Protein AF-A0A537PN33-F1 (afdb_monomer_lite)

pLDDT: mean 86.51, std 11.77, range [41.5, 96.56]

Radius of gyration: 16.03 Å; chains: 1; bounding box: 36×29×43 Å

Foldseek 3Di:
DVPVCVVVVVLVVLPVQDDPVCSVVSVVCVVVVVVVCVVCVCVVLVVCCVVPNPVVSVVVVVVVVVVVVVVCVVCVVVSVD

Sequence (81 aa):
MALNGTSSVLYGTVPELVAPERRQRAFSIFYTGGVGAGALAPVLYGLISDFADVRTMMLLVAAVVLVTLPLAWRLGPHLRA

Structure (mmCIF, N/CA/C/O backbone):
data_AF-A0A537PN33-F1
#
_entry.id   AF-A0A537PN33-F1
#
loop_
_atom_site.group_PDB
_atom_site.id
_atom_site.type_symbol
_atom_site.label_atom_id
_atom_site.label_alt_id
_atom_site.label_comp_id
_atom_site.label_asym_id
_atom_site.label_entity_id
_atom_site.label_seq_id
_atom_site.pdbx_PDB_ins_code
_atom_site.Cartn_x
_atom_site.Cartn_y
_atom_site.Cartn_z
_atom_site.occupancy
_atom_site.B_iso_or_equiv
_atom_site.auth_seq_id
_atom_site.auth_comp_id
_atom_site.auth_asym_id
_atom_site.auth_atom_id
_atom_site.pdbx_PDB_model_num
ATOM 1 N N . MET A 1 1 ? -3.323 20.969 1.172 1.00 41.50 1 MET A N 1
ATOM 2 C CA . MET A 1 1 ? -3.158 20.284 2.476 1.00 41.50 1 MET A CA 1
ATOM 3 C C . MET A 1 1 ? -4.399 19.448 2.837 1.00 41.50 1 MET A C 1
ATOM 5 O O . MET A 1 1 ? -4.861 19.514 3.961 1.00 41.50 1 MET A O 1
ATOM 9 N N . ALA A 1 2 ? -4.939 18.647 1.906 1.00 48.12 2 ALA A N 1
ATOM 10 C CA . ALA A 1 2 ? -6.115 17.793 2.158 1.00 48.12 2 ALA A CA 1
ATOM 11 C C . ALA A 1 2 ? -5.773 16.289 2.267 1.00 48.12 2 ALA A C 1
ATOM 13 O O . ALA A 1 2 ? -6.625 15.490 2.627 1.00 48.12 2 ALA A O 1
ATOM 14 N N . LEU A 1 3 ? -4.522 15.905 1.966 1.00 56.38 3 LEU A N 1
ATOM 15 C CA . LEU A 1 3 ? -4.036 14.515 2.014 1.00 56.38 3 LEU A CA 1
ATOM 16 C C . LEU A 1 3 ? -3.067 14.244 3.180 1.00 56.38 3 LEU A C 1
ATOM 18 O O . LEU A 1 3 ? -2.717 13.097 3.437 1.00 56.38 3 LEU A O 1
ATOM 22 N N . ASN A 1 4 ? -2.646 15.283 3.908 1.00 53.03 4 ASN A N 1
ATOM 23 C CA . ASN A 1 4 ? -1.888 15.122 5.148 1.00 53.03 4 ASN A CA 1
ATOM 24 C C . ASN A 1 4 ? -2.886 14.809 6.267 1.00 53.03 4 ASN A C 1
ATOM 26 O O . ASN A 1 4 ? -3.553 15.709 6.764 1.00 53.03 4 ASN A O 1
ATOM 30 N N . GLY A 1 5 ? -3.047 13.525 6.587 1.00 64.62 5 GLY A N 1
ATOM 31 C CA . GLY A 1 5 ? -4.023 13.039 7.572 1.00 64.62 5 GLY A CA 1
ATOM 32 C C . GLY A 1 5 ? -4.611 11.660 7.255 1.00 64.62 5 GLY A C 1
ATOM 33 O O . GLY A 1 5 ? -5.200 11.038 8.134 1.00 64.62 5 GLY A O 1
ATOM 34 N N . THR A 1 6 ? -4.408 11.136 6.039 1.00 77.62 6 THR A N 1
ATOM 35 C CA . THR A 1 6 ? -4.880 9.795 5.640 1.00 77.62 6 THR A CA 1
ATOM 36 C C . THR A 1 6 ? -4.262 8.688 6.490 1.00 77.62 6 THR A C 1
ATOM 38 O O . THR A 1 6 ? -4.970 7.778 6.909 1.00 77.62 6 THR A O 1
ATOM 41 N N . SER A 1 7 ? -2.976 8.799 6.832 1.00 75.44 7 SER A N 1
ATOM 42 C CA . SER A 1 7 ? -2.309 7.861 7.739 1.00 75.44 7 SER A CA 1
ATOM 43 C C . SER A 1 7 ? -2.983 7.821 9.111 1.00 75.44 7 SER A C 1
ATOM 45 O O . SER A 1 7 ? -3.228 6.741 9.635 1.00 75.44 7 SER A O 1
ATOM 47 N N . SER A 1 8 ? -3.345 8.977 9.676 1.00 79.38 8 SER A N 1
ATOM 48 C CA . SER A 1 8 ? -4.012 9.050 10.983 1.00 79.38 8 SER A CA 1
ATOM 49 C C . SER A 1 8 ? -5.393 8.398 10.959 1.00 79.38 8 SER A C 1
ATOM 51 O O . SER A 1 8 ? -5.737 7.685 11.895 1.00 79.38 8 SER A O 1
ATOM 53 N N . VAL A 1 9 ? -6.155 8.580 9.874 1.00 79.69 9 VAL A N 1
ATOM 54 C CA . VAL A 1 9 ? -7.444 7.894 9.679 1.00 79.69 9 VAL A CA 1
ATOM 55 C C . VAL A 1 9 ? -7.238 6.381 9.588 1.00 79.69 9 VAL A C 1
ATOM 57 O O . VAL A 1 9 ? -7.915 5.624 10.276 1.00 79.69 9 VAL A O 1
ATOM 60 N N . LEU A 1 10 ? -6.262 5.926 8.798 1.00 80.44 10 LEU A N 1
ATOM 61 C CA . LEU A 1 10 ? -5.974 4.499 8.653 1.00 80.44 10 LEU A CA 1
ATOM 62 C C . LEU A 1 10 ? -5.557 3.861 9.986 1.00 80.44 10 LEU A C 1
ATOM 64 O O . LEU A 1 10 ? -6.111 2.833 10.363 1.00 80.44 10 LEU A O 1
ATOM 68 N N . TYR A 1 11 ? -4.660 4.488 10.747 1.00 78.00 11 TYR A N 1
ATOM 69 C CA . TYR A 1 11 ? -4.270 3.979 12.065 1.00 78.00 11 TYR A CA 1
ATOM 70 C C . TYR A 1 11 ? -5.411 4.040 13.090 1.00 78.00 11 TYR A C 1
ATOM 72 O O . TYR A 1 11 ? -5.537 3.123 13.899 1.00 78.00 11 TYR A O 1
ATOM 80 N N . GLY A 1 12 ? -6.251 5.080 13.041 1.00 79.12 12 GLY A N 1
ATOM 81 C CA . GLY A 1 12 ? -7.412 5.246 13.920 1.00 79.12 12 GLY A CA 1
ATOM 82 C C . GLY A 1 12 ? -8.510 4.204 13.692 1.00 79.12 12 GLY A C 1
ATOM 83 O O . GLY A 1 12 ? -9.122 3.750 14.652 1.00 79.12 12 GLY A O 1
ATOM 84 N N . THR A 1 13 ? -8.693 3.737 12.453 1.00 81.06 13 THR A N 1
ATOM 85 C CA . THR A 1 13 ? -9.731 2.736 12.130 1.00 81.06 13 THR A CA 1
ATOM 86 C C . THR A 1 13 ? -9.425 1.316 12.621 1.00 81.06 13 THR A C 1
ATOM 88 O O . THR A 1 13 ? -10.344 0.567 12.946 1.00 81.06 13 THR A O 1
ATOM 91 N N . VAL A 1 14 ? -8.154 0.914 12.730 1.00 80.69 14 VAL A N 1
ATOM 92 C CA . VAL A 1 14 ? -7.771 -0.436 13.201 1.00 80.69 14 VAL A CA 1
ATOM 93 C C . VAL A 1 14 ? -8.357 -0.781 14.585 1.00 80.69 14 VAL A C 1
ATOM 95 O O . VAL A 1 14 ? -8.942 -1.856 14.728 1.00 80.69 14 VAL A O 1
ATOM 98 N N . PRO A 1 15 ? -8.234 0.073 15.620 1.00 78.81 15 PRO A N 1
ATOM 99 C CA . PRO A 1 15 ? -8.819 -0.193 16.929 1.00 78.81 15 PRO A CA 1
ATOM 100 C C . PRO A 1 15 ? -10.335 0.029 17.000 1.00 78.81 15 PRO A C 1
ATOM 102 O O . PRO A 1 15 ? -10.955 -0.550 17.895 1.00 78.81 15 PRO A O 1
ATOM 105 N N . GLU A 1 16 ? -10.913 0.835 16.102 1.00 81.50 16 GLU A N 1
ATOM 106 C CA . GLU A 1 16 ? -12.363 1.073 15.999 1.00 81.50 16 GLU A CA 1
ATOM 107 C C . GLU A 1 16 ? -13.107 -0.146 15.436 1.00 81.50 16 GLU A C 1
ATOM 109 O O . GLU A 1 16 ? -14.215 -0.444 15.867 1.00 81.50 16 GLU A O 1
ATOM 114 N N . LEU A 1 17 ? -12.477 -0.888 14.520 1.00 81.88 17 LEU A N 1
ATOM 115 C CA . LEU A 1 17 ? -13.089 -2.023 13.818 1.00 81.88 17 LEU A CA 1
ATOM 116 C C . LEU A 1 17 ? -12.842 -3.387 14.487 1.00 81.88 17 LEU A C 1
ATOM 118 O O . LEU A 1 17 ? -13.293 -4.417 13.985 1.00 81.88 17 LEU A O 1
ATOM 122 N N . VAL A 1 18 ? -12.089 -3.435 15.590 1.00 85.69 18 VAL A N 1
ATOM 123 C CA . VAL A 1 18 ? -11.646 -4.692 16.211 1.00 85.69 18 VAL A CA 1
ATOM 124 C C . VAL A 1 18 ? -11.900 -4.682 17.715 1.00 85.69 18 VAL A C 1
ATOM 126 O O . VAL A 1 18 ? -11.556 -3.726 18.411 1.00 85.69 18 VAL A O 1
ATOM 129 N N . ALA A 1 19 ? -12.449 -5.793 18.222 1.00 85.25 19 ALA A N 1
ATOM 130 C CA . ALA A 1 19 ? -12.676 -6.011 19.650 1.00 85.25 19 ALA A CA 1
ATOM 131 C C . ALA A 1 19 ? -11.392 -5.779 20.484 1.00 85.25 19 ALA A C 1
ATOM 133 O O . ALA A 1 19 ? -10.295 -6.120 20.011 1.00 85.25 19 ALA A O 1
ATOM 134 N N . PRO A 1 20 ? -11.497 -5.226 21.710 1.00 81.81 20 PRO A N 1
ATOM 135 C CA . PRO A 1 20 ? -10.343 -4.829 22.522 1.00 81.81 20 PRO A CA 1
ATOM 136 C C . PRO A 1 20 ? -9.283 -5.926 22.680 1.00 81.81 20 PRO A C 1
ATOM 138 O O . PRO A 1 20 ? -8.088 -5.652 22.572 1.00 81.81 20 PRO A O 1
ATOM 141 N N . GLU A 1 21 ? -9.710 -7.179 22.830 1.00 87.31 21 GLU A N 1
ATOM 142 C CA . GLU A 1 21 ? -8.858 -8.349 23.073 1.00 87.31 21 GLU A CA 1
ATOM 143 C C . GLU A 1 21 ? -8.002 -8.718 21.850 1.00 87.31 21 GLU A C 1
ATOM 145 O O . GLU A 1 21 ? -6.976 -9.386 21.969 1.00 87.31 21 GLU A O 1
ATOM 150 N N . ARG A 1 22 ? -8.405 -8.288 20.646 1.00 87.31 22 ARG A N 1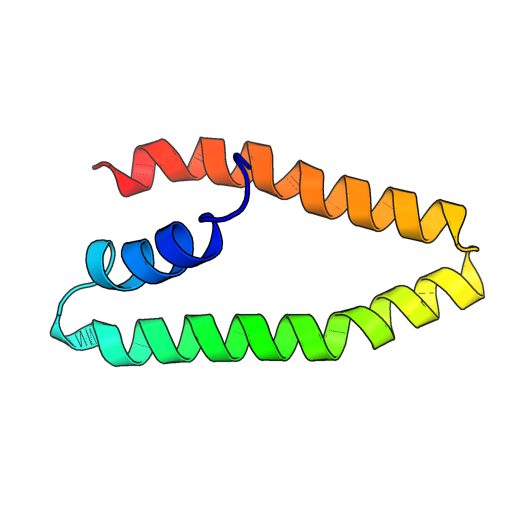
ATOM 151 C CA . ARG A 1 22 ? -7.738 -8.616 19.372 1.00 87.31 22 ARG A CA 1
ATOM 152 C C . ARG A 1 22 ? -6.973 -7.443 18.765 1.00 87.31 22 ARG A C 1
ATOM 154 O O . ARG A 1 22 ? -6.304 -7.613 17.743 1.00 87.31 22 ARG A O 1
ATOM 161 N N . ARG A 1 23 ? -7.031 -6.268 19.390 1.00 87.31 23 ARG A N 1
ATOM 162 C CA . ARG A 1 23 ? -6.487 -5.011 18.869 1.00 87.31 23 ARG A CA 1
ATOM 163 C C . ARG A 1 23 ? -4.973 -5.063 18.637 1.00 87.31 23 ARG A C 1
ATOM 165 O O . ARG A 1 23 ? -4.510 -4.674 17.570 1.00 87.31 23 ARG A O 1
ATOM 172 N N . GLN A 1 24 ? -4.209 -5.642 19.569 1.00 88.75 24 GLN A N 1
ATOM 173 C CA . GLN A 1 24 ? -2.756 -5.825 19.415 1.00 88.75 24 GLN A CA 1
ATOM 174 C C . GLN A 1 24 ? -2.405 -6.666 18.177 1.00 88.75 24 GLN A C 1
ATOM 176 O O . GLN A 1 24 ? -1.496 -6.321 17.424 1.00 88.75 24 GLN A O 1
ATOM 181 N N . ARG A 1 25 ? -3.151 -7.751 17.934 1.00 89.88 25 ARG A N 1
ATOM 182 C CA . ARG A 1 25 ? -2.959 -8.609 16.756 1.00 89.88 25 ARG A CA 1
ATOM 183 C C . ARG A 1 25 ? -3.372 -7.906 15.461 1.00 89.88 25 ARG A C 1
ATOM 185 O O . ARG A 1 25 ? -2.737 -8.102 14.433 1.00 89.88 25 ARG A O 1
ATOM 192 N N . ALA A 1 26 ? -4.430 -7.102 15.489 1.00 90.12 26 ALA A N 1
ATOM 193 C CA . ALA A 1 26 ? -4.833 -6.323 14.322 1.00 90.12 26 ALA A CA 1
ATOM 194 C C . ALA A 1 26 ? -3.773 -5.278 13.947 1.00 90.12 26 ALA A C 1
ATOM 196 O O . ALA A 1 26 ? -3.417 -5.166 12.775 1.00 90.12 26 ALA A O 1
ATOM 197 N N . PHE A 1 27 ? -3.200 -4.586 14.937 1.00 89.50 27 PHE A N 1
ATOM 198 C CA . PHE A 1 27 ? -2.087 -3.666 14.710 1.00 89.50 27 PHE A CA 1
ATOM 199 C C . PHE A 1 27 ? -0.854 -4.368 14.148 1.00 89.50 27 PHE A C 1
ATOM 201 O O . PHE A 1 27 ? -0.257 -3.854 13.203 1.00 89.50 27 PHE A O 1
ATOM 208 N N . SER A 1 28 ? -0.480 -5.539 14.674 1.00 91.44 28 SER A N 1
ATOM 209 C CA . SER A 1 28 ? 0.683 -6.259 14.146 1.00 91.44 28 SER A CA 1
ATOM 210 C C . SER A 1 28 ? 0.483 -6.649 12.682 1.00 91.44 28 SER A C 1
ATOM 212 O O . SER A 1 28 ? 1.365 -6.402 11.868 1.00 91.44 28 SER A O 1
ATOM 214 N N . ILE A 1 29 ? -0.698 -7.153 12.311 1.00 93.19 29 ILE A N 1
ATOM 215 C CA . ILE A 1 29 ? -1.025 -7.471 10.914 1.00 93.19 29 ILE A CA 1
ATOM 216 C C . ILE A 1 29 ? -0.963 -6.215 10.035 1.00 93.19 29 ILE A C 1
ATOM 218 O O . ILE A 1 29 ? -0.353 -6.257 8.967 1.00 93.19 29 ILE A O 1
ATOM 222 N N . PHE A 1 30 ? -1.553 -5.101 10.482 1.00 89.75 30 PHE A N 1
ATOM 223 C CA . PHE A 1 30 ? -1.562 -3.843 9.732 1.00 89.75 30 PHE A CA 1
ATOM 224 C C . PHE A 1 30 ? -0.140 -3.337 9.449 1.00 89.75 30 PHE A C 1
ATOM 226 O O . PHE A 1 30 ? 0.216 -3.077 8.299 1.00 89.75 30 PHE A O 1
ATOM 233 N N . TYR A 1 31 ? 0.698 -3.248 10.486 1.00 90.06 31 TYR A N 1
ATOM 234 C CA . TYR A 1 31 ? 2.065 -2.750 10.349 1.00 90.06 31 TYR A CA 1
ATOM 235 C C . TYR A 1 31 ? 2.965 -3.712 9.573 1.00 90.06 31 TYR A C 1
ATOM 237 O O . TYR A 1 31 ? 3.693 -3.269 8.686 1.00 90.06 31 TYR A O 1
ATOM 245 N N . THR A 1 32 ? 2.902 -5.019 9.847 1.00 93.88 32 THR A N 1
ATOM 246 C CA . THR A 1 32 ? 3.682 -6.012 9.096 1.00 93.88 32 THR A CA 1
ATOM 247 C C . THR A 1 32 ? 3.300 -6.007 7.620 1.00 93.88 32 THR A C 1
ATOM 249 O O . THR A 1 32 ? 4.185 -6.035 6.768 1.00 93.88 32 THR A O 1
ATOM 252 N N . GLY A 1 33 ? 2.005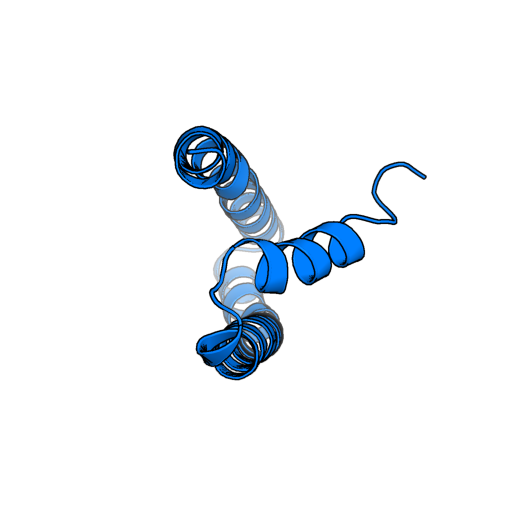 -5.911 7.305 1.00 93.75 33 GLY A N 1
ATOM 253 C CA . GLY A 1 33 ? 1.529 -5.800 5.928 1.00 93.75 33 GLY A CA 1
ATOM 254 C C . GLY A 1 33 ? 2.055 -4.546 5.231 1.00 93.75 33 GLY A C 1
ATOM 255 O O . GLY A 1 33 ? 2.593 -4.645 4.132 1.00 93.75 33 GLY A O 1
ATOM 256 N N . GLY A 1 34 ? 1.966 -3.381 5.882 1.00 90.88 34 GLY A N 1
ATOM 257 C CA . GLY A 1 34 ? 2.456 -2.117 5.325 1.00 90.88 34 GLY A CA 1
ATOM 258 C C . GLY A 1 34 ? 3.965 -2.116 5.069 1.00 90.88 34 GLY A C 1
ATOM 259 O O . GLY A 1 34 ? 4.408 -1.745 3.983 1.00 90.88 34 GLY A O 1
ATOM 260 N N . VAL A 1 35 ? 4.757 -2.590 6.035 1.00 93.62 35 VAL A N 1
ATOM 261 C CA . VAL A 1 35 ? 6.217 -2.703 5.889 1.00 93.62 35 VAL A CA 1
ATOM 262 C C . VAL A 1 35 ? 6.583 -3.718 4.808 1.00 93.62 35 VAL A C 1
ATOM 264 O O . VAL A 1 35 ? 7.413 -3.422 3.952 1.00 93.62 35 VAL A O 1
ATOM 267 N N . GLY A 1 36 ? 5.941 -4.889 4.800 1.00 95.94 36 GLY A N 1
ATOM 268 C CA . GLY A 1 36 ? 6.176 -5.917 3.788 1.00 95.94 36 GLY A CA 1
ATOM 269 C C . GLY A 1 36 ? 5.844 -5.429 2.378 1.00 95.94 36 GLY A C 1
ATOM 270 O O . GLY A 1 36 ? 6.644 -5.602 1.463 1.00 95.94 36 GLY A O 1
ATOM 271 N N . ALA A 1 37 ? 4.712 -4.742 2.204 1.00 94.00 37 ALA A N 1
ATOM 272 C CA . ALA A 1 37 ? 4.344 -4.134 0.929 1.00 94.00 37 ALA A CA 1
ATOM 273 C C . ALA A 1 37 ? 5.353 -3.060 0.495 1.00 94.00 37 ALA A C 1
ATOM 275 O O . ALA A 1 37 ? 5.773 -3.051 -0.660 1.00 94.00 37 ALA A O 1
ATOM 276 N N . GLY A 1 38 ? 5.791 -2.198 1.420 1.00 92.62 38 GLY A N 1
ATOM 277 C CA . GLY A 1 38 ? 6.812 -1.182 1.155 1.00 92.62 38 GLY A CA 1
ATOM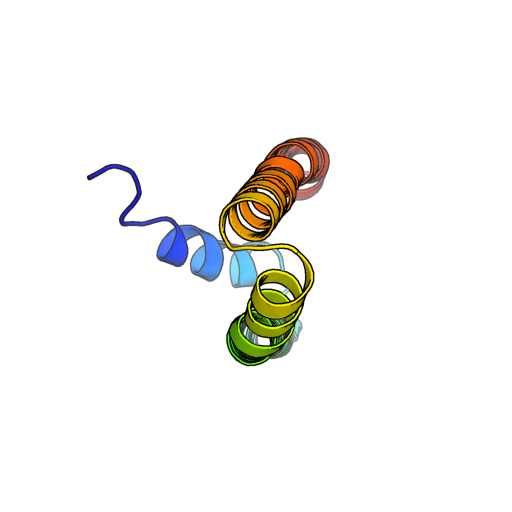 278 C C . GLY A 1 38 ? 8.172 -1.770 0.769 1.00 92.62 38 GLY A C 1
ATOM 279 O O . GLY A 1 38 ? 8.850 -1.212 -0.086 1.00 92.62 38 GLY A O 1
ATOM 280 N N . ALA A 1 39 ? 8.550 -2.914 1.343 1.00 96.31 39 ALA A N 1
ATOM 281 C CA . ALA A 1 39 ? 9.783 -3.617 0.997 1.00 96.31 39 ALA A CA 1
ATOM 282 C C . ALA A 1 39 ? 9.700 -4.327 -0.366 1.00 96.31 39 ALA A C 1
ATOM 284 O O . ALA A 1 39 ? 10.678 -4.355 -1.110 1.00 96.31 39 ALA A O 1
ATOM 285 N N . LEU A 1 40 ? 8.536 -4.888 -0.711 1.00 96.56 40 LEU A N 1
ATOM 286 C CA . LEU A 1 40 ? 8.332 -5.609 -1.971 1.00 96.56 40 LEU A CA 1
ATOM 287 C C . LEU A 1 40 ? 8.108 -4.681 -3.168 1.00 96.56 40 LEU A C 1
ATOM 289 O O . LEU A 1 40 ? 8.513 -5.020 -4.280 1.00 96.56 40 LEU A O 1
ATOM 293 N N . ALA A 1 41 ? 7.474 -3.523 -2.964 1.00 94.75 41 ALA A N 1
ATOM 294 C CA . ALA A 1 41 ? 7.090 -2.628 -4.052 1.00 94.75 41 ALA A CA 1
ATOM 295 C C . ALA A 1 41 ? 8.273 -2.207 -4.948 1.00 94.75 41 ALA A C 1
ATOM 297 O O . ALA A 1 41 ? 8.141 -2.369 -6.159 1.00 94.75 41 ALA A O 1
ATOM 298 N N . PRO A 1 42 ? 9.438 -1.757 -4.433 1.00 93.44 42 PRO A N 1
ATOM 299 C CA . PRO A 1 42 ? 10.576 -1.394 -5.278 1.00 93.44 42 PRO A CA 1
ATOM 300 C C . PRO A 1 42 ? 11.095 -2.560 -6.118 1.00 93.44 42 PRO A C 1
ATOM 302 O O . PRO A 1 42 ? 11.464 -2.360 -7.268 1.00 93.44 42 PRO A O 1
ATOM 305 N N . VAL A 1 43 ? 11.095 -3.778 -5.568 1.00 95.94 43 VAL A N 1
ATOM 306 C CA . VAL A 1 43 ? 11.567 -4.974 -6.279 1.00 95.94 43 VAL A CA 1
ATOM 307 C C . VAL A 1 43 ? 10.616 -5.317 -7.421 1.00 95.94 43 VAL A C 1
ATOM 309 O O . VAL A 1 43 ? 11.044 -5.443 -8.563 1.00 95.94 43 VAL A O 1
ATOM 312 N N . LEU A 1 44 ? 9.318 -5.430 -7.133 1.00 94.94 44 LEU A N 1
ATOM 313 C CA . LEU A 1 44 ? 8.319 -5.798 -8.138 1.00 94.94 44 LEU A CA 1
ATOM 314 C C . LEU A 1 44 ? 8.209 -4.738 -9.233 1.00 94.94 44 LEU A C 1
ATOM 316 O O . LEU A 1 44 ? 8.213 -5.053 -10.418 1.00 94.94 44 LEU A O 1
ATOM 320 N N . TYR A 1 45 ? 8.125 -3.475 -8.830 1.00 94.06 45 TYR A N 1
ATOM 321 C CA . TYR A 1 45 ? 7.935 -2.366 -9.750 1.00 94.06 45 TYR A CA 1
ATOM 322 C C . TYR A 1 45 ? 9.215 -1.981 -10.494 1.00 94.06 45 TYR A C 1
ATOM 324 O O . TYR A 1 45 ? 9.147 -1.625 -11.667 1.00 94.06 45 TYR A O 1
ATOM 332 N N . GLY A 1 46 ? 10.382 -2.122 -9.863 1.00 93.56 46 GLY A N 1
ATOM 333 C CA . GLY A 1 46 ? 11.673 -1.990 -10.537 1.00 93.56 46 GLY A CA 1
ATOM 334 C C . GLY A 1 46 ? 11.822 -3.027 -11.646 1.00 93.56 46 GLY A C 1
ATOM 335 O O . GLY A 1 46 ? 12.026 -2.654 -12.795 1.00 93.56 46 GLY A O 1
ATOM 336 N N . LEU A 1 47 ? 11.574 -4.307 -11.342 1.00 95.62 47 LEU A N 1
ATOM 337 C CA . LEU A 1 47 ? 11.636 -5.378 -12.342 1.00 95.62 47 LEU A CA 1
ATOM 338 C C . LEU A 1 47 ? 10.677 -5.131 -13.514 1.00 95.62 47 LEU A C 1
ATOM 340 O O . LEU A 1 47 ? 11.072 -5.244 -14.670 1.00 95.62 47 LEU A O 1
ATOM 344 N N . ILE A 1 48 ? 9.421 -4.765 -13.243 1.00 93.88 48 ILE A N 1
ATOM 345 C CA . ILE A 1 48 ? 8.453 -4.465 -14.311 1.00 93.88 48 ILE A CA 1
ATOM 346 C C . ILE A 1 48 ? 8.918 -3.273 -15.157 1.00 93.88 48 ILE A C 1
ATOM 348 O O . ILE A 1 48 ? 8.781 -3.313 -16.379 1.00 93.88 48 ILE A O 1
ATOM 352 N N . SER A 1 49 ? 9.482 -2.236 -14.533 1.00 94.12 49 SER A N 1
ATOM 353 C CA . SER A 1 49 ? 10.036 -1.085 -15.249 1.00 94.12 49 SER A CA 1
ATOM 354 C C . SER A 1 49 ? 11.202 -1.477 -16.155 1.00 94.12 49 SER A C 1
ATOM 356 O O . SER A 1 49 ? 11.280 -0.977 -17.274 1.00 94.12 49 SER A O 1
ATOM 358 N N . ASP A 1 50 ? 12.073 -2.379 -15.703 1.00 94.19 50 ASP A N 1
ATOM 359 C CA . ASP A 1 50 ? 13.224 -2.842 -16.483 1.00 94.19 50 ASP A CA 1
ATOM 360 C C . ASP A 1 50 ? 12.787 -3.635 -17.729 1.00 94.19 50 ASP A C 1
ATOM 362 O O . ASP A 1 50 ? 13.406 -3.519 -18.786 1.00 94.19 50 ASP A O 1
ATOM 366 N N . PHE A 1 51 ? 11.697 -4.410 -17.638 1.00 94.50 51 PHE A N 1
ATOM 367 C CA . PHE A 1 51 ? 11.180 -5.203 -18.764 1.00 94.50 51 PHE A CA 1
ATOM 368 C C . PHE A 1 51 ? 10.241 -4.438 -19.709 1.00 94.50 51 PHE A C 1
ATOM 370 O O . PHE A 1 51 ? 10.203 -4.747 -20.900 1.00 94.50 51 PHE A O 1
ATOM 377 N N . ALA A 1 52 ? 9.440 -3.499 -19.196 1.00 91.31 52 ALA A N 1
ATOM 378 C CA . ALA A 1 52 ? 8.311 -2.899 -19.921 1.00 91.31 52 ALA A CA 1
ATOM 379 C C . ALA A 1 52 ? 8.354 -1.362 -20.027 1.00 91.31 52 ALA A C 1
ATOM 381 O O . ALA A 1 52 ? 7.393 -0.770 -20.527 1.00 91.31 52 ALA A O 1
ATOM 382 N N . ASP A 1 53 ? 9.448 -0.734 -19.589 1.00 92.06 53 ASP A N 1
ATOM 383 C CA . ASP A 1 53 ? 9.664 0.716 -19.503 1.00 92.06 53 ASP A CA 1
ATOM 384 C C . ASP A 1 53 ? 8.850 1.441 -18.405 1.00 92.06 53 ASP A C 1
ATOM 386 O O . ASP A 1 53 ? 7.795 0.999 -17.931 1.00 92.06 53 ASP A O 1
ATOM 390 N N . VAL A 1 54 ? 9.352 2.613 -18.000 1.00 93.88 54 VAL A N 1
ATOM 391 C CA . VAL A 1 54 ? 8.822 3.440 -16.903 1.00 93.88 54 VAL A CA 1
ATOM 392 C C . VAL A 1 54 ? 7.365 3.841 -17.136 1.00 93.88 54 VAL A C 1
ATOM 394 O O . VAL A 1 54 ? 6.572 3.889 -16.191 1.00 93.88 54 VAL A O 1
ATOM 397 N N . ARG A 1 55 ? 6.968 4.122 -18.386 1.00 95.62 55 ARG A N 1
ATOM 398 C CA . ARG A 1 55 ? 5.583 4.519 -18.690 1.00 95.62 55 ARG A CA 1
ATOM 399 C C . ARG A 1 55 ? 4.587 3.416 -18.338 1.00 95.62 55 ARG A C 1
ATOM 401 O O . ARG A 1 55 ? 3.562 3.702 -17.718 1.00 95.62 55 ARG A O 1
ATOM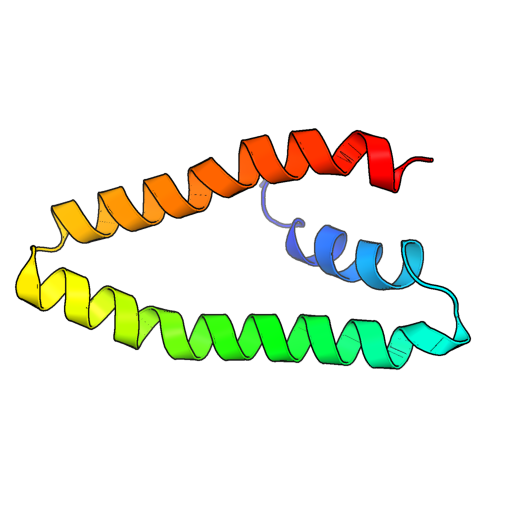 408 N N . THR A 1 56 ? 4.879 2.177 -18.727 1.00 93.94 56 THR A N 1
ATOM 409 C CA . THR A 1 56 ? 4.014 1.020 -18.458 1.00 93.94 56 THR A CA 1
ATOM 410 C C . THR A 1 56 ? 3.915 0.766 -16.961 1.00 93.94 56 THR A C 1
ATOM 412 O O . THR A 1 56 ? 2.820 0.563 -16.435 1.00 93.94 56 THR A O 1
ATOM 415 N N . MET A 1 57 ? 5.044 0.875 -16.258 1.00 95.50 57 MET A N 1
ATOM 416 C CA . MET A 1 57 ? 5.101 0.766 -14.807 1.00 95.50 57 MET A CA 1
ATOM 417 C C . MET A 1 57 ? 4.204 1.814 -14.128 1.00 95.50 57 MET A C 1
ATOM 419 O O . MET A 1 57 ? 3.330 1.477 -13.333 1.00 95.50 57 MET A O 1
ATOM 423 N N . MET A 1 58 ? 4.321 3.089 -14.499 1.00 96.00 58 MET A N 1
ATOM 424 C CA . MET A 1 58 ? 3.490 4.157 -13.928 1.00 96.00 58 MET A CA 1
ATOM 425 C C . MET A 1 58 ? 1.987 3.944 -14.168 1.00 96.00 58 MET A C 1
ATOM 427 O O . MET A 1 58 ? 1.183 4.191 -13.266 1.00 96.00 58 MET A O 1
ATOM 431 N N . LEU A 1 59 ? 1.597 3.447 -15.348 1.00 96.44 59 LEU A N 1
ATOM 432 C CA . LEU A 1 59 ? 0.204 3.081 -15.632 1.00 96.44 59 LEU A CA 1
ATOM 433 C C . LEU A 1 59 ? -0.274 1.920 -14.752 1.00 96.44 59 LEU A C 1
ATOM 435 O O . LEU A 1 59 ? -1.406 1.950 -14.270 1.00 96.44 59 LEU A O 1
ATOM 439 N N . LEU A 1 60 ? 0.587 0.934 -14.492 1.00 95.00 60 LEU A N 1
ATOM 440 C CA . LEU A 1 60 ? 0.288 -0.166 -13.579 1.00 95.00 60 LEU A CA 1
ATOM 441 C C . LEU A 1 60 ? 0.092 0.335 -12.143 1.00 95.00 60 LEU A C 1
ATOM 443 O O . LEU A 1 60 ? -0.903 -0.028 -11.518 1.00 95.00 60 LEU A O 1
ATOM 447 N N . VAL A 1 61 ? 0.969 1.211 -11.633 1.00 95.25 61 VAL A N 1
ATOM 448 C CA . VAL A 1 61 ? 0.774 1.830 -10.305 1.00 95.25 61 VAL A CA 1
ATOM 449 C C . VAL A 1 61 ? -0.558 2.572 -10.254 1.00 95.25 61 VAL A C 1
ATOM 451 O O . VAL A 1 61 ? -1.324 2.391 -9.308 1.00 95.25 61 VAL A O 1
ATOM 454 N N . ALA A 1 62 ? -0.861 3.379 -11.274 1.00 96.06 62 ALA A N 1
ATOM 455 C CA . ALA A 1 62 ? -2.115 4.119 -11.343 1.00 96.06 62 ALA A CA 1
ATOM 456 C C . ALA A 1 62 ? -3.328 3.177 -11.321 1.00 96.06 62 ALA A C 1
ATOM 458 O O . ALA A 1 62 ? -4.266 3.411 -10.561 1.00 96.06 62 ALA A O 1
ATOM 459 N N . ALA A 1 63 ? -3.294 2.084 -12.086 1.00 95.88 63 ALA A N 1
ATOM 460 C CA . ALA A 1 63 ? -4.351 1.078 -12.087 1.00 95.88 63 ALA A CA 1
ATOM 461 C C . ALA A 1 63 ? -4.525 0.423 -10.706 1.00 95.88 63 ALA A C 1
ATOM 463 O O . ALA A 1 63 ? -5.647 0.342 -10.208 1.00 95.88 63 ALA A O 1
ATOM 464 N N . VAL A 1 64 ? -3.429 0.025 -10.048 1.00 94.88 64 VAL A N 1
ATOM 465 C CA . VAL A 1 64 ? -3.459 -0.556 -8.692 1.00 94.88 64 VAL A CA 1
ATOM 466 C C . VAL A 1 64 ? -4.061 0.425 -7.685 1.00 94.88 64 VAL A C 1
ATOM 468 O O . VAL A 1 64 ? -4.923 0.044 -6.894 1.00 94.88 64 VAL A O 1
ATOM 471 N N . VAL A 1 65 ? -3.670 1.702 -7.738 1.00 93.94 65 VAL A N 1
ATOM 472 C CA . VAL A 1 65 ? -4.239 2.747 -6.875 1.00 93.94 65 VAL A CA 1
ATOM 473 C C . VAL A 1 65 ? -5.729 2.939 -7.159 1.00 93.94 65 VAL A C 1
ATOM 475 O O . VAL A 1 65 ? -6.520 3.004 -6.221 1.00 93.94 65 VAL A O 1
ATOM 478 N N . LEU A 1 66 ? -6.148 2.974 -8.425 1.00 95.50 66 LEU A N 1
ATOM 479 C CA . LEU A 1 66 ? -7.556 3.141 -8.789 1.00 95.50 66 LEU A CA 1
ATOM 480 C C . LEU A 1 66 ? -8.432 1.977 -8.320 1.00 95.50 66 LEU A C 1
ATOM 482 O O . LEU A 1 66 ? -9.567 2.220 -7.925 1.00 95.50 66 LEU A O 1
ATOM 486 N N . VAL A 1 67 ? -7.912 0.745 -8.282 1.00 95.44 67 VAL A N 1
ATOM 487 C CA . VAL A 1 67 ? -8.619 -0.431 -7.734 1.00 95.44 67 VAL A CA 1
ATOM 488 C C . VAL A 1 67 ? -8.953 -0.268 -6.244 1.00 95.44 67 VAL A C 1
ATOM 490 O O . VAL A 1 67 ? -9.939 -0.838 -5.773 1.00 95.44 67 VAL A O 1
ATOM 493 N N . THR A 1 68 ? -8.215 0.559 -5.495 1.00 90.62 68 THR A N 1
ATOM 494 C CA . THR A 1 68 ? -8.534 0.823 -4.079 1.00 90.62 68 THR A CA 1
ATOM 495 C C . THR A 1 68 ? -9.862 1.566 -3.897 1.00 90.62 68 THR A C 1
ATOM 497 O O . THR A 1 68 ? -10.546 1.349 -2.897 1.00 90.62 68 THR A O 1
ATOM 500 N N . LEU A 1 69 ? -10.280 2.376 -4.878 1.00 91.56 69 LEU A N 1
ATOM 501 C CA . LEU A 1 69 ? -11.515 3.164 -4.824 1.00 91.56 69 LEU A CA 1
ATOM 502 C C . LEU A 1 69 ? -12.791 2.299 -4.815 1.00 91.56 69 LEU A C 1
ATOM 504 O O . LEU A 1 69 ? -13.578 2.434 -3.874 1.00 91.56 69 LEU A O 1
ATOM 508 N N . PRO A 1 70 ? -13.031 1.390 -5.787 1.00 92.12 70 PRO A N 1
ATOM 509 C CA . PRO A 1 70 ? -14.204 0.523 -5.752 1.00 92.12 70 PRO A CA 1
ATOM 510 C C . PRO A 1 70 ? -14.168 -0.440 -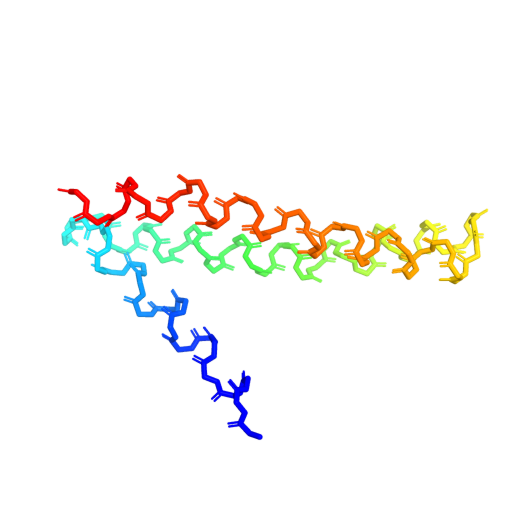4.561 1.00 92.12 70 PRO A C 1
ATOM 512 O O . PRO A 1 70 ? -15.223 -0.770 -4.018 1.00 92.12 70 PRO A O 1
ATOM 515 N N . LEU A 1 71 ? -12.977 -0.860 -4.116 1.00 89.25 71 LEU A N 1
ATOM 516 C CA . LEU A 1 71 ? -12.832 -1.714 -2.939 1.00 89.25 71 LEU A CA 1
ATOM 517 C C . LEU A 1 71 ? -13.304 -0.983 -1.674 1.00 89.25 71 LEU A C 1
ATOM 519 O O . LEU A 1 71 ? -14.160 -1.490 -0.953 1.00 89.25 71 LEU A O 1
ATOM 523 N N . ALA A 1 72 ? -12.817 0.240 -1.448 1.00 87.94 72 ALA A N 1
ATOM 524 C CA . ALA A 1 72 ? -13.229 1.076 -0.324 1.00 87.94 72 ALA A CA 1
ATOM 525 C C . ALA A 1 72 ? -14.733 1.378 -0.361 1.00 87.94 72 ALA A C 1
ATOM 527 O O . ALA A 1 72 ? -15.407 1.298 0.666 1.00 87.94 72 ALA A O 1
ATOM 528 N N . TRP A 1 73 ? -15.280 1.660 -1.546 1.00 90.06 73 TRP A N 1
ATOM 529 C CA . TRP A 1 73 ? -16.706 1.932 -1.703 1.00 90.06 73 TRP A CA 1
ATOM 530 C C . TRP A 1 73 ? -17.577 0.711 -1.379 1.00 90.06 73 TRP A C 1
ATOM 532 O O . TRP A 1 73 ? -18.603 0.847 -0.719 1.00 90.06 73 TRP A O 1
ATOM 542 N N . ARG A 1 74 ? -17.142 -0.495 -1.767 1.00 91.06 74 ARG A N 1
ATOM 543 C CA . ARG A 1 74 ? -17.853 -1.750 -1.470 1.00 91.06 74 ARG A CA 1
ATOM 544 C C . ARG A 1 74 ? -17.725 -2.179 -0.004 1.00 91.06 74 ARG A C 1
ATOM 546 O O . ARG A 1 74 ? -18.673 -2.744 0.546 1.00 91.06 74 ARG A O 1
ATOM 553 N N . LEU A 1 75 ? -16.579 -1.926 0.633 1.00 85.44 75 LEU A N 1
ATOM 554 C CA . LEU A 1 75 ? -16.375 -2.231 2.054 1.00 85.44 75 LEU A CA 1
ATOM 555 C C . LEU A 1 75 ? -17.066 -1.228 2.984 1.00 85.44 75 LEU A C 1
ATOM 557 O O . LEU A 1 75 ? -17.548 -1.636 4.034 1.00 85.44 75 LEU A O 1
ATOM 561 N N . GLY A 1 76 ? -17.164 0.049 2.606 1.00 82.69 76 GLY A N 1
ATOM 562 C CA . GLY A 1 76 ? -17.739 1.109 3.443 1.00 82.69 76 GLY A CA 1
ATOM 563 C C . GLY A 1 76 ? -19.081 0.763 4.115 1.00 82.69 76 GLY A C 1
ATOM 564 O O . GLY A 1 76 ? -19.200 0.965 5.321 1.00 82.69 76 GLY A O 1
ATOM 565 N N . PRO A 1 77 ? -20.074 0.202 3.397 1.00 79.75 77 PRO A N 1
ATOM 566 C CA . PRO A 1 77 ? -21.345 -0.224 3.987 1.00 79.75 77 PRO A CA 1
ATOM 567 C C . PRO A 1 77 ? -21.209 -1.317 5.054 1.00 79.75 77 PRO A C 1
ATOM 569 O O . PRO A 1 77 ? -21.957 -1.314 6.022 1.00 79.75 77 PRO A O 1
ATOM 572 N N . HIS A 1 78 ? -20.248 -2.230 4.898 1.00 77.88 78 HIS A N 1
ATOM 573 C CA . HIS A 1 78 ? -20.053 -3.379 5.790 1.00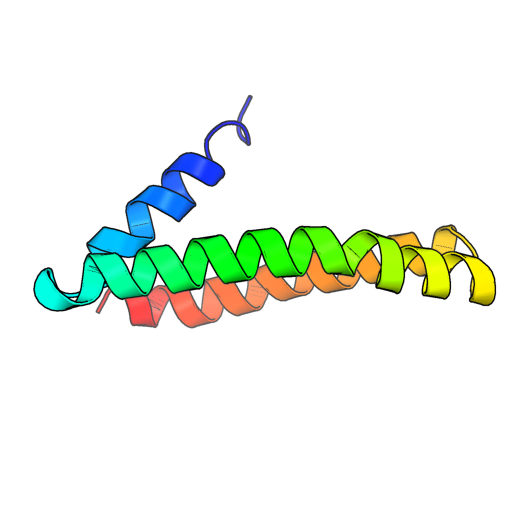 77.88 78 HIS A CA 1
ATOM 574 C C . HIS A 1 78 ? -19.282 -3.023 7.066 1.00 77.88 78 HIS A C 1
ATOM 576 O O . HIS A 1 78 ? -19.309 -3.785 8.021 1.00 77.88 78 HIS A O 1
ATOM 582 N N . LEU A 1 79 ? -18.579 -1.887 7.073 1.00 74.31 79 LEU A N 1
ATOM 583 C CA . LEU A 1 79 ? -17.814 -1.400 8.225 1.00 74.31 79 LEU A CA 1
ATOM 584 C C . LEU A 1 79 ? -18.625 -0.449 9.122 1.00 74.31 79 LEU A C 1
ATOM 586 O O . LEU A 1 79 ? -18.158 -0.081 10.194 1.00 74.31 79 LEU A O 1
ATOM 590 N N . ARG A 1 80 ? -19.803 -0.004 8.660 1.00 64.81 80 ARG A N 1
ATOM 591 C CA . ARG A 1 80 ? -20.715 0.900 9.387 1.00 64.81 80 ARG A CA 1
ATOM 592 C C . ARG A 1 80 ? -21.889 0.178 10.062 1.00 64.81 80 ARG A C 1
ATOM 594 O O . ARG A 1 80 ? -22.642 0.837 10.774 1.00 64.81 80 ARG A O 1
ATOM 601 N N . ALA A 1 81 ? -22.074 -1.108 9.766 1.00 52.31 81 ALA A N 1
ATOM 602 C CA . ALA A 1 81 ? -23.087 -1.980 10.359 1.00 52.31 81 ALA A CA 1
ATOM 603 C C . ALA A 1 81 ? -22.527 -2.662 11.611 1.00 52.31 81 ALA A C 1
ATOM 605 O O . ALA A 1 81 ? -23.315 -2.849 12.562 1.00 52.31 81 ALA A O 1
#

Secondary structure (DSSP, 8-state):
--STTHHHHHHHHHHHSS-GGGHHHHHHHHHHHHHHHHHHHHHHHHHHHHHHHHHHHHHHHHHHHHHHHHHHHHHHHHH--